Protein AF-A0A950JBZ2-F1 (afdb_monomer_lite)

Structure (mmCIF, N/CA/C/O backbone):
data_AF-A0A950JBZ2-F1
#
_entry.id   AF-A0A950JBZ2-F1
#
loop_
_atom_site.group_PDB
_atom_site.id
_atom_site.type_symbol
_atom_site.label_atom_id
_atom_site.label_alt_id
_atom_site.label_comp_id
_atom_site.label_asym_id
_atom_site.label_entity_id
_atom_site.label_seq_id
_atom_site.pdbx_PDB_ins_code
_atom_site.Cartn_x
_atom_site.Cartn_y
_atom_site.Cartn_z
_atom_site.occupancy
_atom_site.B_iso_or_equiv
_atom_site.auth_seq_id
_atom_site.auth_comp_id
_atom_site.auth_asym_id
_atom_site.auth_atom_id
_atom_site.pdbx_PDB_model_num
ATOM 1 N N . MET A 1 1 ? 30.711 -22.271 -43.599 1.00 60.03 1 MET A N 1
ATOM 2 C CA . MET A 1 1 ? 30.820 -22.314 -42.121 1.00 60.03 1 MET A CA 1
ATOM 3 C C . MET A 1 1 ? 30.677 -20.945 -41.453 1.00 60.03 1 MET A C 1
ATOM 5 O O . MET A 1 1 ? 29.808 -20.817 -40.608 1.00 60.03 1 MET A O 1
ATOM 9 N N . LYS A 1 2 ? 31.417 -19.899 -41.861 1.00 60.56 2 LYS A N 1
ATOM 10 C CA . LYS A 1 2 ? 31.338 -18.547 -41.248 1.00 60.56 2 LYS A CA 1
ATOM 11 C C . LYS A 1 2 ? 29.919 -17.937 -41.189 1.00 60.56 2 LYS A C 1
ATOM 13 O O . LYS A 1 2 ? 29.567 -17.300 -40.207 1.00 60.56 2 LYS A O 1
ATOM 18 N N . ARG A 1 3 ? 29.086 -18.192 -42.209 1.00 66.50 3 ARG A N 1
ATOM 19 C CA . ARG A 1 3 ? 27.684 -17.728 -42.271 1.00 66.50 3 ARG A CA 1
ATOM 20 C C . ARG A 1 3 ? 26.764 -18.401 -41.241 1.00 66.50 3 ARG A C 1
ATOM 22 O O . ARG A 1 3 ? 25.902 -17.737 -40.688 1.00 66.50 3 ARG A O 1
ATOM 29 N N . PHE A 1 4 ? 26.981 -19.683 -40.942 1.00 70.50 4 PHE A N 1
ATOM 30 C CA . PHE A 1 4 ? 26.192 -20.412 -39.939 1.00 70.50 4 PHE A CA 1
ATOM 31 C C . PHE A 1 4 ? 26.527 -19.964 -38.514 1.00 70.50 4 PHE A C 1
ATOM 33 O O . PHE A 1 4 ? 25.630 -19.835 -37.690 1.00 70.50 4 PHE A O 1
ATOM 40 N N . VAL A 1 5 ? 27.799 -19.644 -38.252 1.00 70.25 5 VAL A N 1
ATOM 41 C CA . VAL A 1 5 ? 28.241 -19.090 -36.962 1.00 70.25 5 VAL A CA 1
ATOM 42 C C . VAL A 1 5 ? 27.602 -17.721 -36.704 1.00 70.25 5 VAL A C 1
ATOM 44 O O . VAL A 1 5 ? 27.137 -17.465 -35.600 1.00 70.25 5 VAL A O 1
ATOM 47 N N . ALA A 1 6 ? 27.505 -16.867 -37.729 1.00 70.19 6 ALA A N 1
ATOM 48 C CA . ALA A 1 6 ? 26.860 -15.558 -37.610 1.00 70.19 6 ALA A CA 1
ATOM 49 C C . ALA A 1 6 ? 25.350 -15.660 -37.324 1.00 70.19 6 ALA A C 1
ATOM 51 O O . ALA A 1 6 ? 24.833 -14.928 -36.485 1.00 70.19 6 ALA A O 1
ATOM 52 N N . VAL A 1 7 ? 24.649 -16.593 -37.978 1.00 73.12 7 VAL A N 1
ATOM 53 C CA . VAL A 1 7 ? 23.211 -16.826 -37.754 1.00 73.12 7 VAL A CA 1
ATOM 54 C C . VAL A 1 7 ? 22.949 -17.423 -36.368 1.00 73.12 7 VAL A C 1
ATOM 56 O O . VAL A 1 7 ? 22.026 -16.988 -35.687 1.00 73.12 7 VAL A O 1
ATOM 59 N N . ALA A 1 8 ? 23.782 -18.362 -35.913 1.00 69.25 8 ALA A N 1
ATOM 60 C CA . ALA A 1 8 ? 23.671 -18.938 -34.573 1.00 69.25 8 ALA A CA 1
ATOM 61 C C . ALA A 1 8 ? 23.912 -17.893 -33.469 1.00 69.25 8 ALA A C 1
ATOM 63 O O . ALA A 1 8 ? 23.203 -17.886 -32.466 1.00 69.25 8 ALA A O 1
ATOM 64 N N . LEU A 1 9 ? 24.863 -16.975 -33.675 1.00 66.69 9 LEU A N 1
ATOM 65 C CA . LEU A 1 9 ? 25.140 -15.884 -32.740 1.00 66.69 9 LEU A CA 1
ATOM 66 C C . LEU A 1 9 ? 24.001 -14.850 -32.709 1.00 66.69 9 LEU A C 1
ATOM 68 O O . LEU A 1 9 ? 23.621 -14.387 -31.638 1.00 66.69 9 LEU A O 1
ATOM 72 N N . ALA A 1 10 ? 23.410 -14.534 -33.865 1.00 66.25 10 ALA A N 1
ATOM 73 C CA . ALA A 1 10 ? 22.252 -13.644 -33.950 1.00 66.25 10 ALA A CA 1
ATOM 74 C C . ALA A 1 10 ? 21.005 -14.242 -33.276 1.00 66.25 10 ALA A C 1
ATOM 76 O O . ALA A 1 10 ? 20.292 -13.535 -32.568 1.00 66.25 10 ALA A O 1
ATOM 77 N N . LEU A 1 11 ? 20.773 -15.549 -33.439 1.00 64.00 11 LEU A N 1
ATOM 78 C CA . LEU A 1 11 ? 19.693 -16.263 -32.754 1.00 64.00 11 LEU A CA 1
ATOM 79 C C . LEU A 1 11 ? 19.919 -16.301 -31.240 1.00 64.00 11 LEU A C 1
ATOM 81 O O . LEU A 1 11 ? 18.988 -16.004 -30.501 1.00 64.00 11 LEU A O 1
ATOM 85 N N . ALA A 1 12 ? 21.144 -16.570 -30.775 1.00 60.03 12 ALA A N 1
ATOM 86 C CA . ALA A 1 12 ? 21.486 -16.573 -29.350 1.00 60.03 12 ALA A CA 1
ATOM 87 C C . A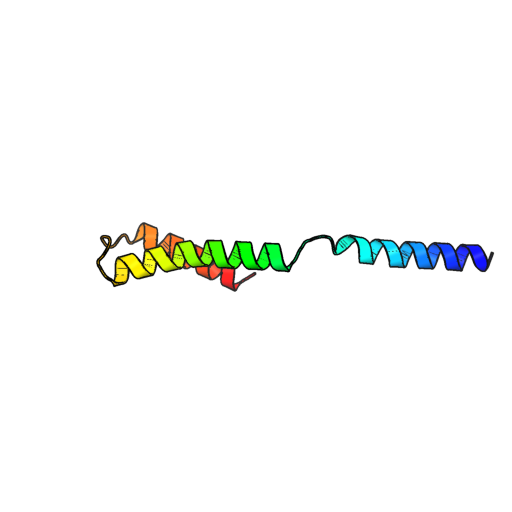LA A 1 12 ? 21.295 -15.198 -28.679 1.00 60.03 12 ALA A C 1
ATOM 89 O O . ALA A 1 12 ? 20.796 -15.133 -27.558 1.00 60.03 12 ALA A O 1
ATOM 90 N N . CYS A 1 13 ? 21.621 -14.101 -29.372 1.00 60.38 13 CYS A N 1
ATOM 91 C CA . CYS A 1 13 ? 21.348 -12.739 -28.896 1.00 60.38 13 CYS A CA 1
ATOM 92 C C . CYS A 1 13 ? 19.864 -12.337 -29.005 1.00 60.38 13 CYS A C 1
ATOM 94 O O . CYS A 1 13 ? 19.421 -11.443 -28.293 1.00 60.38 13 CYS A O 1
ATOM 96 N N . GLY A 1 14 ? 19.088 -12.975 -29.887 1.00 55.59 14 GLY A N 1
ATOM 97 C CA . GLY A 1 14 ? 17.650 -12.730 -30.028 1.00 55.59 14 GLY A CA 1
ATOM 98 C C . GLY A 1 14 ? 16.816 -13.333 -28.894 1.00 55.59 14 GLY A C 1
ATOM 99 O O . GLY A 1 14 ? 15.801 -12.754 -28.512 1.00 55.59 14 GLY A O 1
ATOM 100 N N . VAL A 1 15 ? 17.255 -14.455 -28.304 1.00 55.31 15 VAL A N 1
ATOM 101 C CA . VAL A 1 15 ? 16.529 -15.108 -27.194 1.00 55.31 15 VAL A CA 1
ATOM 102 C C . VAL A 1 15 ? 16.559 -14.265 -25.914 1.00 55.31 15 VAL A C 1
ATOM 104 O O . VAL A 1 15 ? 15.594 -14.274 -25.156 1.00 55.31 15 VAL A O 1
ATOM 107 N N . THR A 1 16 ? 17.618 -13.482 -25.678 1.00 54.19 16 THR A N 1
ATOM 108 C CA . THR A 1 16 ? 17.708 -12.623 -24.484 1.00 54.19 16 THR A CA 1
ATOM 109 C C . THR A 1 16 ? 16.825 -11.377 -24.572 1.00 54.19 16 THR A C 1
ATOM 111 O O . THR A 1 16 ? 16.403 -10.872 -23.536 1.00 54.19 16 THR A O 1
ATOM 114 N N . ALA A 1 17 ? 16.484 -10.910 -25.780 1.00 53.00 17 ALA A N 1
ATOM 115 C CA . ALA A 1 17 ? 15.576 -9.778 -25.982 1.00 53.00 17 ALA A CA 1
ATOM 116 C C . ALA A 1 17 ? 14.089 -10.153 -25.814 1.00 53.00 17 ALA A C 1
ATOM 118 O O . ALA A 1 17 ? 13.285 -9.307 -25.435 1.00 53.00 17 ALA A O 1
ATOM 119 N N . VAL A 1 18 ? 13.724 -11.420 -26.049 1.00 53.09 18 VAL A N 1
ATOM 120 C CA . VAL A 1 18 ? 12.341 -11.923 -25.895 1.00 53.09 18 VAL A CA 1
ATOM 121 C C . VAL A 1 18 ? 11.957 -12.144 -24.424 1.00 53.09 18 VAL A C 1
ATOM 123 O O . VAL A 1 18 ? 10.779 -12.181 -24.091 1.00 53.09 18 VAL A O 1
ATOM 126 N N . LEU A 1 19 ? 12.925 -12.207 -23.504 1.00 53.12 19 LEU A N 1
ATOM 127 C CA . LEU A 1 19 ? 12.647 -12.313 -22.064 1.00 53.12 19 LEU A CA 1
ATOM 128 C C . LEU A 1 19 ? 12.219 -10.982 -21.410 1.00 53.12 19 LEU A C 1
ATOM 130 O O . LEU A 1 19 ? 11.950 -10.961 -20.214 1.00 53.12 19 LEU A O 1
ATOM 134 N N . ALA A 1 20 ? 12.132 -9.887 -22.174 1.00 54.09 20 ALA A N 1
ATOM 135 C CA . ALA A 1 20 ? 11.690 -8.572 -21.700 1.00 54.09 20 ALA A CA 1
ATOM 136 C C . ALA A 1 20 ? 10.190 -8.290 -21.949 1.00 54.09 20 ALA A C 1
ATOM 138 O O . ALA A 1 20 ? 9.773 -7.135 -21.921 1.00 54.09 20 ALA A O 1
ATOM 139 N N . GLU A 1 21 ? 9.372 -9.319 -22.199 1.00 53.16 21 GLU A N 1
ATOM 140 C CA . GLU A 1 21 ? 7.915 -9.187 -22.382 1.00 53.16 21 GLU A CA 1
ATOM 141 C C . GLU A 1 21 ? 7.123 -9.185 -21.054 1.00 53.16 21 GLU A C 1
ATOM 143 O O . GLU A 1 21 ? 5.951 -9.547 -21.007 1.00 53.16 21 GLU A O 1
ATOM 148 N N . THR A 1 22 ? 7.731 -8.780 -19.939 1.00 58.44 22 THR A N 1
ATOM 149 C CA . THR A 1 22 ? 6.963 -8.285 -18.791 1.00 58.44 22 THR A CA 1
ATOM 150 C C . THR A 1 22 ? 6.822 -6.787 -18.972 1.00 58.44 22 THR A C 1
ATOM 152 O O . THR A 1 22 ? 7.833 -6.103 -19.025 1.00 58.44 22 THR A O 1
ATOM 155 N N . ASP A 1 23 ? 5.598 -6.261 -19.102 1.00 80.06 23 ASP A N 1
ATOM 156 C CA . ASP A 1 23 ? 5.371 -4.811 -19.081 1.00 80.06 23 ASP A CA 1
ATOM 157 C C . ASP A 1 23 ? 5.766 -4.294 -17.684 1.00 80.06 23 ASP A C 1
ATOM 159 O O . ASP A 1 23 ? 4.981 -4.400 -16.730 1.00 80.06 23 ASP A O 1
ATOM 163 N N . PRO A 1 24 ? 6.982 -3.738 -17.525 1.00 83.62 24 PRO A N 1
ATOM 164 C CA . PRO A 1 24 ? 7.496 -3.403 -16.205 1.00 83.62 24 PRO A CA 1
ATOM 165 C C . PRO A 1 24 ? 6.752 -2.187 -15.639 1.00 83.62 24 PRO A C 1
ATOM 167 O O . PRO A 1 24 ? 6.721 -1.961 -14.429 1.00 83.62 24 PRO A O 1
ATOM 170 N N . ILE A 1 25 ? 6.110 -1.400 -16.507 1.00 88.06 25 ILE A N 1
ATOM 171 C CA . ILE A 1 25 ? 5.279 -0.269 -16.124 1.00 88.06 25 ILE A CA 1
ATOM 172 C C . ILE A 1 25 ? 3.941 -0.769 -15.584 1.00 88.06 25 ILE A C 1
ATOM 174 O O . ILE A 1 25 ? 3.482 -0.255 -14.562 1.00 88.06 25 ILE A O 1
ATOM 178 N N . ALA A 1 26 ? 3.319 -1.765 -16.219 1.00 89.06 26 ALA A N 1
ATOM 179 C CA . ALA A 1 26 ? 2.104 -2.386 -15.694 1.00 89.06 26 ALA A CA 1
ATOM 180 C C . ALA A 1 26 ? 2.345 -3.020 -14.318 1.00 89.06 26 ALA A C 1
ATOM 182 O O . ALA A 1 26 ? 1.551 -2.796 -13.402 1.00 89.06 26 ALA A O 1
ATOM 183 N N . GLU A 1 27 ? 3.462 -3.727 -14.136 1.00 89.88 27 GLU A N 1
ATOM 184 C CA . GLU A 1 27 ? 3.825 -4.339 -12.854 1.00 89.88 27 GLU A CA 1
ATOM 185 C C . GLU A 1 27 ? 4.026 -3.286 -11.755 1.00 89.88 27 GLU A C 1
ATOM 187 O O . GLU A 1 27 ? 3.420 -3.369 -10.683 1.00 89.88 27 GLU A O 1
ATOM 192 N N . ARG A 1 28 ? 4.794 -2.225 -12.037 1.00 92.62 28 ARG A N 1
ATOM 193 C CA . ARG A 1 28 ? 4.993 -1.122 -11.085 1.00 92.62 28 ARG A CA 1
ATOM 194 C C . ARG A 1 28 ? 3.689 -0.395 -10.755 1.00 92.62 28 ARG A C 1
ATOM 196 O O . ARG A 1 28 ? 3.470 -0.034 -9.601 1.00 92.62 28 ARG A O 1
ATOM 203 N N . ARG A 1 29 ? 2.789 -0.204 -11.724 1.00 93.94 29 ARG A N 1
ATOM 204 C CA . ARG A 1 29 ? 1.461 0.392 -11.484 1.00 93.94 29 ARG A CA 1
ATOM 205 C C . ARG A 1 29 ? 0.594 -0.491 -10.594 1.00 93.94 29 ARG A C 1
ATOM 207 O O . ARG A 1 29 ? -0.080 0.034 -9.708 1.00 93.94 29 ARG A O 1
ATOM 214 N N . ALA A 1 30 ? 0.607 -1.802 -10.823 1.00 94.12 30 ALA A N 1
ATOM 215 C CA . ALA A 1 30 ? -0.117 -2.754 -9.991 1.00 94.12 30 ALA A CA 1
ATOM 216 C C . ALA A 1 30 ? 0.407 -2.729 -8.549 1.00 94.12 30 ALA A C 1
ATOM 218 O O . ALA A 1 30 ? -0.394 -2.631 -7.619 1.00 94.12 30 ALA A O 1
ATOM 219 N N . LEU A 1 31 ? 1.733 -2.703 -8.378 1.00 95.38 31 LEU A N 1
ATOM 220 C CA . LEU A 1 31 ? 2.382 -2.576 -7.074 1.00 95.38 31 LEU A CA 1
ATOM 221 C C . LEU A 1 31 ? 1.955 -1.291 -6.349 1.00 95.38 31 LEU A C 1
ATOM 223 O O . LEU A 1 31 ? 1.455 -1.354 -5.230 1.00 95.38 31 LEU A O 1
ATOM 227 N N . MET A 1 32 ? 2.045 -0.130 -7.009 1.00 95.94 32 MET A N 1
ATOM 228 C CA . MET A 1 32 ? 1.645 1.144 -6.395 1.00 95.94 32 MET A CA 1
ATOM 229 C C . MET A 1 32 ? 0.157 1.201 -6.042 1.00 95.94 32 MET A C 1
ATOM 231 O O . MET A 1 32 ? -0.217 1.830 -5.053 1.00 95.94 32 MET A O 1
ATOM 235 N N . LYS A 1 33 ? -0.712 0.575 -6.843 1.00 97.31 33 LYS A N 1
ATOM 236 C CA . LYS A 1 33 ? -2.146 0.523 -6.547 1.00 97.31 33 LYS A CA 1
ATOM 237 C C . LYS A 1 33 ? -2.417 -0.313 -5.298 1.00 97.31 33 LYS A C 1
ATOM 239 O O . LYS A 1 33 ? -3.147 0.143 -4.422 1.00 97.31 33 LYS A O 1
ATOM 244 N N . HIS A 1 34 ? -1.803 -1.490 -5.216 1.00 96.00 34 HIS A N 1
ATOM 245 C CA . HIS A 1 34 ? -1.897 -2.375 -4.060 1.00 96.00 34 HIS A CA 1
ATOM 246 C C . HIS A 1 34 ? -1.428 -1.676 -2.773 1.00 96.00 34 HIS A C 1
ATOM 248 O O . HIS A 1 34 ? -2.155 -1.628 -1.780 1.00 96.00 34 HIS A O 1
ATOM 254 N N . ASP A 1 35 ? -0.268 -1.023 -2.824 1.00 97.94 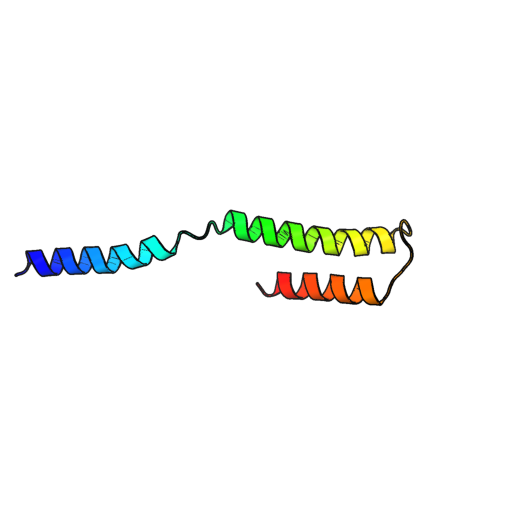35 ASP A N 1
ATOM 255 C CA . ASP A 1 35 ? 0.275 -0.264 -1.695 1.00 97.94 35 ASP A CA 1
ATOM 256 C C . ASP A 1 35 ? -0.609 0.940 -1.334 1.00 97.94 35 ASP A C 1
ATOM 258 O O . ASP A 1 35 ? -0.839 1.237 -0.159 1.00 97.94 35 ASP A O 1
ATOM 262 N N . GLY A 1 36 ? -1.171 1.616 -2.339 1.00 97.88 36 GLY A N 1
ATOM 263 C CA . GLY A 1 36 ? -2.101 2.727 -2.154 1.00 97.88 36 GLY A CA 1
ATOM 264 C C . GLY A 1 36 ? -3.382 2.330 -1.415 1.00 97.88 36 GLY A C 1
ATOM 265 O O . GLY A 1 36 ? -3.874 3.095 -0.583 1.00 97.88 36 GLY A O 1
ATOM 266 N N . GLU A 1 37 ? -3.912 1.132 -1.663 1.00 97.62 37 GLU A N 1
ATOM 267 C CA . GLU A 1 37 ? -5.080 0.598 -0.951 1.00 97.62 37 GLU A CA 1
ATOM 268 C C . GLU A 1 37 ? -4.764 0.333 0.531 1.00 97.62 37 GLU A C 1
ATOM 270 O O . GLU A 1 37 ? -5.536 0.735 1.412 1.00 97.62 37 GLU A O 1
ATOM 275 N N . ALA A 1 38 ? -3.595 -0.244 0.827 1.00 97.62 38 ALA A N 1
ATOM 276 C CA . ALA A 1 38 ? -3.119 -0.434 2.197 1.00 97.62 38 ALA A CA 1
ATOM 277 C C . ALA A 1 38 ? -2.912 0.909 2.923 1.00 97.62 38 ALA A C 1
ATOM 279 O O . ALA A 1 38 ? -3.417 1.111 4.035 1.00 97.62 38 ALA A O 1
ATOM 280 N N 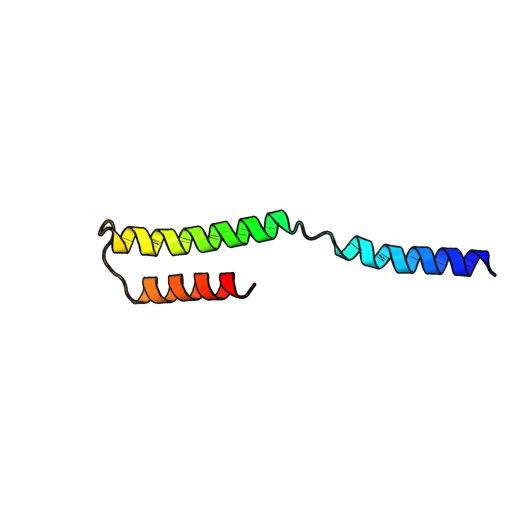. ALA A 1 39 ? -2.246 1.868 2.273 1.00 98.19 39 ALA A N 1
ATOM 281 C CA . ALA A 1 39 ? -2.009 3.204 2.815 1.00 98.19 39 ALA A CA 1
ATOM 282 C C . ALA A 1 39 ? -3.316 3.970 3.071 1.00 98.19 39 ALA A C 1
ATOM 284 O O . ALA A 1 39 ? -3.462 4.631 4.103 1.00 98.19 39 ALA A O 1
ATOM 285 N N . LYS A 1 40 ? -4.304 3.848 2.176 1.00 98.06 40 LYS A N 1
ATOM 286 C CA . LYS A 1 40 ? -5.628 4.457 2.351 1.00 98.06 40 LYS A CA 1
ATOM 287 C C . LYS A 1 40 ? -6.298 3.980 3.637 1.00 98.06 40 LYS A C 1
ATOM 289 O O . LYS A 1 40 ? -6.848 4.805 4.363 1.00 98.06 40 LYS A O 1
ATOM 294 N N . LYS A 1 41 ? -6.226 2.682 3.946 1.00 96.81 41 LYS A N 1
ATOM 295 C CA . LYS A 1 41 ? -6.813 2.122 5.172 1.00 96.81 41 LYS A CA 1
ATOM 296 C C . LYS A 1 41 ? -6.170 2.723 6.425 1.00 96.81 41 LYS A C 1
ATOM 298 O O . LYS A 1 41 ? -6.883 3.124 7.342 1.00 96.81 41 LYS A O 1
ATOM 303 N N . LEU A 1 42 ? -4.841 2.852 6.435 1.00 98.19 42 LEU A N 1
ATOM 304 C CA . LEU A 1 42 ? -4.102 3.521 7.514 1.00 98.19 42 LEU A CA 1
ATOM 305 C C . LEU A 1 42 ? -4.520 4.988 7.668 1.00 98.19 42 LEU A C 1
ATOM 307 O O . LEU A 1 42 ? -4.730 5.462 8.782 1.00 98.19 42 LEU A O 1
ATOM 311 N N . PHE A 1 43 ? -4.681 5.700 6.555 1.00 98.31 43 PHE A N 1
ATOM 312 C CA . PHE A 1 43 ? -5.051 7.111 6.553 1.00 98.31 43 PHE A CA 1
ATOM 313 C C . PHE A 1 43 ? -6.500 7.362 6.980 1.00 98.31 43 PHE A C 1
ATOM 315 O O . PHE A 1 43 ? -6.791 8.326 7.684 1.00 98.31 43 PHE A O 1
ATOM 322 N N . ASP A 1 44 ? -7.429 6.503 6.569 1.00 98.38 44 ASP A N 1
ATOM 323 C CA . ASP A 1 44 ? -8.820 6.611 6.995 1.00 98.38 44 ASP A CA 1
ATOM 324 C C . ASP A 1 44 ? -8.956 6.283 8.502 1.00 98.38 44 ASP A C 1
ATOM 326 O O . ASP A 1 44 ? -9.736 6.953 9.184 1.00 98.38 44 ASP A O 1
ATOM 330 N N . MET A 1 45 ? -8.139 5.363 9.051 1.00 98.12 45 MET A N 1
ATOM 331 C CA . MET A 1 45 ? -8.012 5.147 10.506 1.00 98.12 45 MET A CA 1
ATOM 332 C C . MET A 1 45 ? -7.409 6.361 11.225 1.00 98.12 45 MET A C 1
ATOM 334 O O . MET A 1 45 ? -7.964 6.815 12.222 1.00 98.12 45 MET A O 1
ATOM 338 N N . SER A 1 46 ? -6.301 6.925 10.729 1.00 97.25 46 SER A N 1
ATOM 339 C CA . SER A 1 46 ? -5.635 8.066 11.383 1.00 97.25 46 SER A CA 1
ATOM 340 C C . SER A 1 46 ? -6.486 9.336 11.383 1.00 97.25 46 SER A C 1
ATOM 342 O O . SER A 1 46 ? -6.373 10.164 12.284 1.00 97.25 46 SER A O 1
ATOM 344 N N . LYS A 1 47 ? -7.383 9.470 10.401 1.00 97.94 47 LYS A N 1
ATOM 345 C CA . LYS A 1 47 ? -8.390 10.534 10.331 1.00 97.94 47 LYS A CA 1
ATOM 346 C C . LYS A 1 47 ? -9.648 10.265 11.158 1.00 97.94 47 LYS A C 1
ATOM 348 O O . LYS A 1 47 ? -10.542 11.106 11.151 1.00 97.94 47 LYS A O 1
ATOM 353 N N . GLY A 1 48 ? -9.759 9.106 11.806 1.00 97.44 48 GLY A N 1
ATOM 354 C CA . GLY A 1 48 ? -10.944 8.717 12.573 1.00 97.44 48 GLY A CA 1
ATOM 355 C C . GLY A 1 48 ? -12.193 8.473 11.720 1.00 97.44 48 GLY A C 1
ATOM 356 O O . GLY A 1 48 ? -13.297 8.456 12.255 1.00 97.44 48 GLY A O 1
ATOM 357 N N . LYS A 1 49 ? -12.052 8.289 10.399 1.00 97.94 49 LYS A N 1
ATOM 358 C CA . LYS A 1 49 ? -13.188 7.953 9.519 1.00 97.94 49 LYS A CA 1
ATOM 359 C C . LYS A 1 49 ? -13.653 6.513 9.708 1.00 97.94 49 LYS A C 1
ATOM 361 O O . LYS A 1 49 ? -14.813 6.206 9.459 1.00 97.94 49 LYS A O 1
ATOM 366 N N . ILE A 1 50 ? -12.730 5.640 10.097 1.00 97.56 50 ILE A N 1
ATOM 367 C CA . ILE A 1 50 ? -12.989 4.259 10.497 1.00 97.56 50 ILE A CA 1
ATOM 368 C C . ILE A 1 50 ? -12.309 3.999 11.850 1.00 97.56 50 ILE A C 1
ATOM 370 O O . ILE A 1 50 ? -11.309 4.659 12.153 1.00 97.56 50 ILE A O 1
ATOM 374 N N . PRO A 1 51 ? -12.833 3.074 12.677 1.00 98.19 51 PRO A N 1
ATOM 375 C CA . PRO A 1 51 ? -12.226 2.745 13.962 1.00 98.19 51 PRO A CA 1
ATOM 376 C C . PRO A 1 51 ? -10.838 2.125 13.787 1.00 98.19 51 PRO A C 1
ATOM 378 O O . PRO A 1 51 ? -10.546 1.479 12.779 1.00 98.19 51 PRO A O 1
ATOM 381 N N . PHE A 1 52 ? -9.994 2.308 14.800 1.00 97.94 52 PHE A N 1
ATOM 382 C CA . PHE A 1 52 ? -8.675 1.692 14.844 1.00 97.94 52 PHE A CA 1
ATOM 383 C C . PHE A 1 52 ? -8.779 0.166 14.967 1.00 97.94 52 PHE A C 1
ATOM 385 O O . PHE A 1 52 ? -9.460 -0.348 15.854 1.00 97.94 52 PHE A O 1
ATOM 392 N N . ASP A 1 53 ? -8.035 -0.539 14.117 1.00 98.31 53 ASP A N 1
ATOM 393 C CA . ASP A 1 53 ? -7.882 -1.992 14.145 1.00 98.31 53 ASP A CA 1
ATOM 394 C C . ASP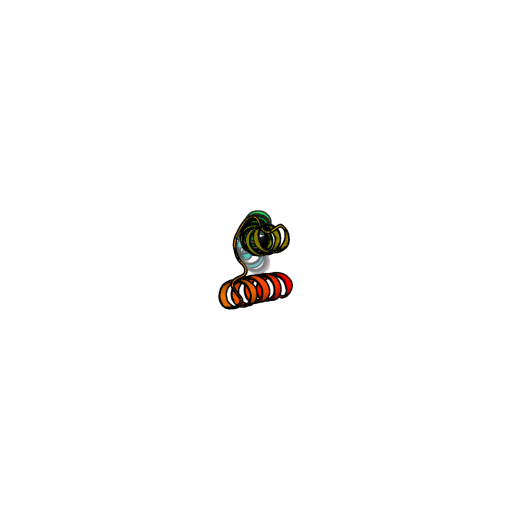 A 1 53 ? -6.392 -2.350 14.036 1.00 98.31 53 ASP A C 1
ATOM 396 O O . ASP A 1 53 ? -5.757 -2.182 12.992 1.00 98.31 53 ASP A O 1
ATOM 400 N N . LEU A 1 54 ? -5.829 -2.869 15.131 1.00 97.88 54 LEU A N 1
ATOM 401 C CA . LEU A 1 54 ? -4.417 -3.240 15.211 1.00 97.88 54 LEU A CA 1
ATOM 402 C C . LEU A 1 54 ? -4.031 -4.329 14.201 1.00 97.88 54 LEU A C 1
ATOM 404 O O . LEU A 1 54 ? -2.920 -4.298 13.667 1.00 97.88 54 LEU A O 1
ATOM 408 N N . ALA A 1 55 ? -4.911 -5.299 13.946 1.00 98.19 55 ALA A N 1
ATOM 409 C CA . ALA A 1 55 ? -4.640 -6.367 12.992 1.00 98.19 55 ALA A CA 1
ATOM 410 C C . ALA A 1 55 ? -4.597 -5.799 11.571 1.00 98.19 55 ALA A C 1
ATOM 412 O O . ALA A 1 55 ? -3.645 -6.051 10.833 1.00 98.19 55 ALA A O 1
ATOM 413 N N . ALA A 1 56 ? -5.564 -4.947 11.225 1.00 97.56 56 ALA A N 1
ATOM 414 C CA . ALA A 1 56 ? -5.575 -4.252 9.944 1.00 97.56 56 ALA A CA 1
ATOM 415 C C . ALA A 1 56 ? -4.342 -3.360 9.741 1.00 97.56 56 ALA A C 1
ATOM 417 O O . ALA A 1 56 ? -3.798 -3.326 8.638 1.00 97.56 56 ALA A O 1
ATOM 418 N N . VAL A 1 57 ? -3.884 -2.662 10.785 1.00 98.31 57 VAL A N 1
ATOM 419 C CA . VAL A 1 57 ? -2.662 -1.845 10.729 1.00 98.31 57 VAL A CA 1
ATOM 420 C C . VAL A 1 57 ? -1.441 -2.710 10.436 1.00 98.31 57 VAL A C 1
ATOM 422 O O . VAL A 1 57 ? -0.671 -2.378 9.539 1.00 98.31 57 VAL A O 1
ATOM 425 N N . LYS A 1 58 ? -1.267 -3.831 11.146 1.00 98.50 58 LYS A N 1
ATOM 426 C CA . LYS A 1 58 ? -0.130 -4.738 10.922 1.00 98.50 58 LYS A CA 1
ATOM 427 C C . LYS A 1 58 ? -0.099 -5.267 9.491 1.00 98.50 58 LYS A C 1
ATOM 429 O O . LYS A 1 58 ? 0.951 -5.207 8.862 1.00 98.50 58 LYS A O 1
ATOM 434 N N . VAL A 1 59 ? -1.245 -5.704 8.968 1.00 98.31 59 VAL A N 1
ATOM 435 C CA . VAL A 1 59 ? -1.364 -6.203 7.588 1.00 98.31 59 VAL A CA 1
ATOM 436 C C . VAL A 1 59 ? -1.024 -5.112 6.569 1.00 98.31 59 VAL A C 1
ATOM 438 O O . VAL A 1 59 ? -0.258 -5.353 5.637 1.00 98.31 59 VAL A O 1
ATOM 441 N N . ALA A 1 60 ? -1.543 -3.895 6.754 1.00 98.06 60 ALA A N 1
ATOM 442 C CA . ALA A 1 60 ? -1.257 -2.783 5.851 1.00 98.06 60 ALA A CA 1
ATOM 443 C C . ALA A 1 60 ? 0.224 -2.368 5.891 1.00 98.06 60 ALA A C 1
ATOM 445 O O . ALA A 1 60 ? 0.817 -2.104 4.850 1.00 98.06 60 ALA A O 1
ATOM 446 N N . LEU A 1 61 ? 0.849 -2.352 7.070 1.00 98.00 61 LEU A N 1
ATOM 447 C CA . LEU A 1 61 ? 2.277 -2.057 7.206 1.00 98.00 61 LEU A CA 1
ATOM 448 C C . LEU A 1 61 ? 3.161 -3.153 6.595 1.00 98.00 61 LEU A C 1
ATOM 450 O O . LEU A 1 61 ? 4.154 -2.833 5.948 1.00 98.00 61 LEU A O 1
ATOM 454 N N . GLN A 1 62 ? 2.797 -4.427 6.763 1.00 98.06 62 GLN A N 1
ATOM 455 C CA . GLN A 1 62 ? 3.481 -5.545 6.106 1.00 98.06 62 GLN A CA 1
ATOM 456 C C . GLN A 1 62 ? 3.401 -5.425 4.584 1.00 98.06 62 GLN A C 1
ATOM 458 O O . GLN A 1 62 ? 4.429 -5.515 3.923 1.00 98.06 62 GLN A O 1
ATOM 463 N N . THR A 1 63 ? 2.214 -5.116 4.056 1.00 97.56 63 THR A N 1
ATOM 464 C CA . THR A 1 63 ? 1.997 -4.866 2.624 1.00 97.56 63 THR A CA 1
ATOM 465 C C . THR A 1 63 ? 2.949 -3.793 2.090 1.00 97.56 63 THR A C 1
ATOM 467 O O . THR A 1 63 ? 3.657 -4.026 1.116 1.00 97.56 63 THR A O 1
ATOM 470 N N . LEU A 1 64 ? 3.029 -2.643 2.766 1.00 97.81 64 LEU A N 1
ATOM 471 C CA . LEU A 1 64 ? 3.914 -1.548 2.361 1.00 97.81 64 LEU A CA 1
ATOM 472 C C . LEU A 1 64 ? 5.401 -1.928 2.443 1.00 97.81 64 LEU A C 1
ATOM 474 O O . LEU A 1 64 ? 6.194 -1.500 1.609 1.00 97.81 64 LEU A O 1
ATOM 478 N N .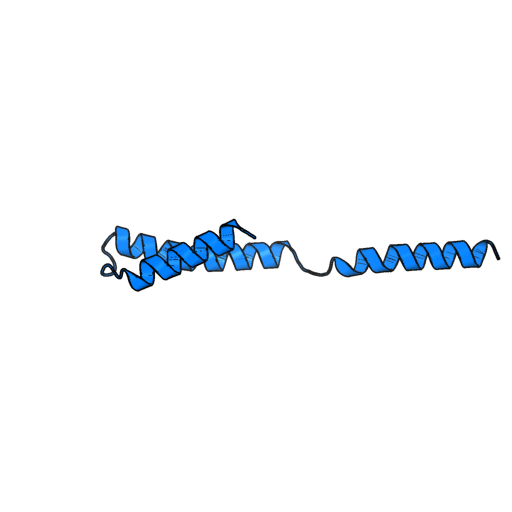 ASN A 1 65 ? 5.793 -2.737 3.430 1.00 97.81 65 ASN A N 1
ATOM 479 C CA . ASN A 1 65 ? 7.167 -3.221 3.558 1.00 97.81 65 ASN A CA 1
ATOM 480 C C . ASN A 1 65 ? 7.541 -4.220 2.447 1.00 97.81 65 ASN A C 1
ATOM 482 O O . ASN A 1 65 ? 8.640 -4.166 1.896 1.00 97.81 65 ASN A O 1
ATOM 486 N N . GLU A 1 66 ? 6.627 -5.123 2.095 1.00 96.12 66 GLU A N 1
ATOM 487 C CA . GLU A 1 66 ? 6.796 -6.034 0.961 1.00 96.12 66 GLU A CA 1
ATOM 488 C C . GLU A 1 66 ? 6.878 -5.269 -0.362 1.00 96.12 66 GLU A C 1
ATOM 490 O O . GLU A 1 66 ? 7.707 -5.601 -1.204 1.00 96.12 66 GLU A O 1
ATOM 495 N N . GLY A 1 67 ? 6.071 -4.220 -0.540 1.00 93.75 67 GLY A N 1
ATOM 496 C CA . GLY A 1 67 ? 6.158 -3.345 -1.707 1.00 93.75 67 GLY A CA 1
ATOM 497 C C . GLY A 1 67 ? 7.485 -2.590 -1.790 1.00 93.75 67 GLY A C 1
ATOM 498 O O . GLY A 1 67 ? 8.100 -2.540 -2.852 1.00 93.75 67 GLY A O 1
ATOM 499 N N . ALA A 1 68 ? 7.988 -2.086 -0.660 1.00 93.31 68 ALA A N 1
ATOM 500 C CA . ALA A 1 68 ? 9.252 -1.348 -0.588 1.00 93.31 68 ALA A CA 1
ATOM 501 C C . ALA A 1 68 ? 10.504 -2.201 -0.866 1.00 93.31 68 ALA A C 1
ATOM 503 O O . ALA A 1 68 ? 11.565 -1.652 -1.159 1.00 93.31 68 ALA A O 1
ATOM 504 N N . THR A 1 69 ? 10.400 -3.526 -0.751 1.00 91.94 69 THR A N 1
ATOM 505 C CA . THR A 1 69 ? 11.516 -4.465 -0.962 1.00 91.94 69 THR A CA 1
ATOM 506 C C . THR A 1 69 ? 11.529 -5.098 -2.361 1.00 91.94 69 THR A C 1
ATOM 508 O O . THR A 1 69 ? 12.413 -5.910 -2.637 1.00 91.94 69 THR A O 1
ATOM 511 N N . LYS A 1 70 ? 10.596 -4.706 -3.247 1.00 81.06 70 LYS A N 1
ATOM 512 C CA . LYS A 1 70 ? 10.482 -5.142 -4.654 1.00 81.06 70 LYS A CA 1
ATOM 513 C C . LYS A 1 70 ? 10.972 -4.079 -5.647 1.00 81.06 70 LYS A C 1
ATOM 515 O O . LYS A 1 70 ? 11.730 -4.432 -6.572 1.00 81.06 70 LYS A O 1
#

Secondary structure (DSSP, 8-state):
-HHHHHHHHHHHHHHHHHTT-S-HHHHHHHHHHHHHHHHHHHHHHHTTSS---HHHHHHHHHHHHHHHT-

Sequence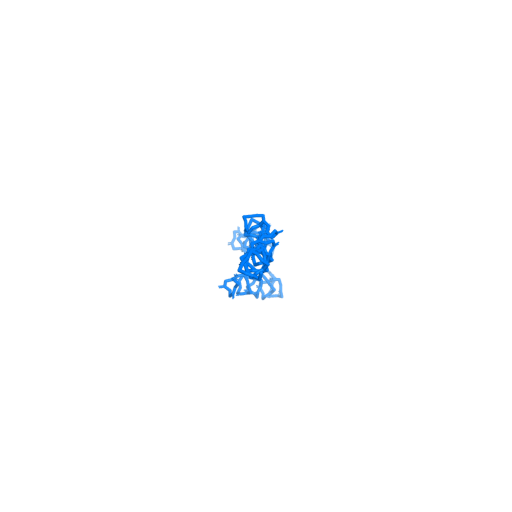 (70 aa):
MKRFVAVALALACGVTAVLAETDPIAERRALMKHDGEAAKKLFDMSKGKIPFDLAAVKVALQTLNEGATK

pLDDT: mean 84.79, std 16.77, range [53.0, 98.5]

Foldseek 3Di:
DVVVVVVVVVVVVVVVVVVPPPPVVVVLVVLVVQLVVLVVVVVCCVVVVDPDDPVSVVVSVVSNVVSVVD

Radius of gyration: 22.7 Å; chains: 1; bounding box: 44×33×58 Å